Protein AF-A0A1H8QE32-F1 (afdb_monomer_lite)

Foldseek 3Di:
DQDDLVQLVVVFVVLLVLLCPDPPPLSPQPLAQVSIAAEFRDWDAPDDLDIFGDGPDRADHDPVQDQWAWDDDPRGIHIYGYPPCCVPQVVDSLSSCLCRRQQHCNNCNVVVQDPAQRSLVSLVSSCPDPSLVVGDPVVVVVSVVVNVVRVVRHPD

pLDDT: mean 93.29, std 7.52, range [51.75, 98.5]

Sequence (156 aa):
MKTSVIELVSQAHIYTDVLKKSTDPKLDMSGLYKGEVSIVDDVVRVGLNEYMGKGYNDPYGHKEKPKYSTTYVKGKIRVTVESGYNQHDLYTVESIQNYLGVHEYYGHGIMNWSKTSTHWKCYNAQLNHPTFKKLPKYQQDEIKERYNLYYSKRGK

Secondary structure (DSSP, 8-state):
-PPPHHHHHHHHHHHHHHHHT---GGG-GGGBGGGS-EEEEEEEE-SSS-EEEEEESSPBP-TT--SEEEEEETTEEEEEEETTGGGTT-SSHHHIIIIIIIIIIIIIIIS---SSTTHHHHHHHHHHSGGGGGS-HHHHHHHHHHHHHHHHTTT-

Radius of gyration: 15.1 Å; chains: 1; bounding box: 42×33×43 Å

Structure (mmCIF, N/CA/C/O backbone):
data_AF-A0A1H8QE32-F1
#
_entry.id   AF-A0A1H8QE32-F1
#
loop_
_atom_site.group_PDB
_atom_site.id
_atom_site.type_symbol
_atom_site.label_atom_id
_atom_site.label_alt_id
_atom_site.label_comp_id
_atom_site.label_asym_id
_atom_site.label_entity_id
_atom_site.label_seq_id
_atom_site.pdbx_PDB_ins_code
_atom_site.Cartn_x
_atom_site.Cartn_y
_atom_site.Cartn_z
_atom_site.occupancy
_atom_site.B_iso_or_equiv
_atom_site.auth_seq_id
_atom_site.auth_comp_id
_atom_site.auth_asym_id
_atom_site.auth_atom_id
_atom_site.pdbx_PDB_model_num
ATOM 1 N N . MET A 1 1 ? 23.878 4.583 -4.070 1.00 51.75 1 MET A N 1
ATOM 2 C CA . MET A 1 1 ? 24.241 3.178 -4.362 1.00 51.75 1 MET A CA 1
ATOM 3 C C . MET A 1 1 ? 22.990 2.493 -4.882 1.00 51.75 1 MET A C 1
ATOM 5 O O . MET A 1 1 ? 21.932 2.805 -4.359 1.00 51.75 1 MET A O 1
ATOM 9 N N . LYS A 1 2 ? 23.077 1.657 -5.925 1.00 64.69 2 LYS A N 1
ATOM 10 C CA . LYS A 1 2 ? 21.923 0.850 -6.363 1.00 64.69 2 LYS A CA 1
ATOM 11 C C . LYS A 1 2 ? 21.641 -0.209 -5.301 1.00 64.69 2 LYS A C 1
ATOM 13 O O . LYS A 1 2 ? 22.594 -0.854 -4.863 1.00 64.69 2 LYS A O 1
ATOM 18 N N . THR A 1 3 ? 20.387 -0.360 -4.890 1.00 75.88 3 THR A N 1
ATOM 19 C CA . THR A 1 3 ? 19.989 -1.398 -3.937 1.00 75.88 3 THR A CA 1
ATOM 20 C C . THR A 1 3 ? 20.246 -2.764 -4.566 1.00 75.88 3 THR A C 1
ATOM 22 O O . THR A 1 3 ? 19.952 -3.001 -5.740 1.00 75.88 3 THR A O 1
ATOM 25 N N . SER A 1 4 ? 20.869 -3.665 -3.816 1.00 83.38 4 SER A N 1
ATOM 26 C CA . SER A 1 4 ? 21.166 -5.007 -4.310 1.00 83.38 4 SER A CA 1
ATOM 27 C C . SER A 1 4 ? 19.876 -5.805 -4.519 1.00 83.38 4 SER A C 1
ATOM 29 O O . SER A 1 4 ? 18.874 -5.597 -3.837 1.00 83.38 4 SER A O 1
ATOM 31 N N . VAL A 1 5 ? 19.900 -6.783 -5.430 1.00 84.75 5 VAL A N 1
ATOM 32 C CA . VAL A 1 5 ? 18.740 -7.665 -5.661 1.00 84.75 5 VAL A CA 1
ATOM 33 C C . VAL A 1 5 ? 18.312 -8.369 -4.367 1.00 84.75 5 VAL A C 1
ATOM 35 O O . VAL A 1 5 ? 17.119 -8.488 -4.107 1.00 84.75 5 VAL A O 1
ATOM 38 N N . ILE A 1 6 ? 19.271 -8.776 -3.528 1.00 87.81 6 ILE A N 1
ATOM 39 C CA . ILE A 1 6 ? 19.006 -9.431 -2.238 1.00 87.81 6 ILE A CA 1
ATOM 40 C C . ILE A 1 6 ? 18.241 -8.497 -1.293 1.00 87.81 6 ILE A C 1
ATOM 42 O O . ILE A 1 6 ? 17.286 -8.928 -0.647 1.00 87.81 6 ILE A O 1
ATOM 46 N N . GLU A 1 7 ? 18.610 -7.218 -1.232 1.00 89.56 7 GLU A N 1
ATOM 47 C CA . GLU A 1 7 ? 17.897 -6.233 -0.413 1.00 89.56 7 GLU A CA 1
ATOM 48 C C . GLU A 1 7 ? 16.463 -6.002 -0.909 1.00 89.56 7 GLU A C 1
ATOM 50 O O . GLU A 1 7 ? 15.553 -5.912 -0.086 1.00 89.56 7 GLU A O 1
ATOM 55 N N . LEU A 1 8 ? 16.236 -5.955 -2.228 1.00 93.62 8 LEU A N 1
ATOM 56 C CA . LEU A 1 8 ? 14.889 -5.799 -2.798 1.00 93.62 8 LEU A CA 1
ATOM 57 C C . LEU A 1 8 ? 13.991 -7.001 -2.474 1.00 93.62 8 LEU A C 1
ATOM 59 O O . LEU A 1 8 ? 12.851 -6.824 -2.048 1.00 93.62 8 LEU A O 1
ATOM 63 N N . VAL A 1 9 ? 14.516 -8.220 -2.637 1.00 94.88 9 VAL A N 1
ATOM 64 C CA . VAL A 1 9 ? 13.813 -9.467 -2.287 1.00 94.88 9 VAL A CA 1
ATOM 65 C C . VAL A 1 9 ? 13.475 -9.479 -0.796 1.00 94.88 9 VAL A C 1
ATOM 67 O O . VAL A 1 9 ? 12.338 -9.744 -0.413 1.00 94.88 9 VAL A O 1
ATOM 70 N N . SER A 1 10 ? 14.442 -9.119 0.051 1.00 93.69 10 SER A N 1
ATOM 71 C CA . SER A 1 10 ? 14.257 -9.117 1.505 1.00 93.69 10 SER A CA 1
ATOM 72 C C . SER A 1 10 ? 13.173 -8.129 1.940 1.00 93.69 10 SER A C 1
ATOM 74 O O . SER A 1 10 ? 12.329 -8.471 2.766 1.00 93.69 10 SER A O 1
ATOM 76 N N . GLN A 1 11 ? 13.144 -6.925 1.356 1.00 94.75 11 GLN A N 1
ATOM 77 C CA . GLN A 1 11 ? 12.083 -5.942 1.610 1.00 94.75 11 GLN A CA 1
ATOM 78 C C . GLN A 1 11 ? 10.705 -6.497 1.229 1.00 94.75 11 GLN A C 1
ATOM 80 O O . GLN A 1 11 ? 9.779 -6.447 2.040 1.00 94.75 11 GLN A O 1
ATOM 85 N N . ALA A 1 12 ? 10.578 -7.083 0.034 1.00 97.06 12 ALA A N 1
ATOM 86 C CA . ALA A 1 12 ? 9.330 -7.689 -0.426 1.00 97.06 12 ALA A CA 1
ATOM 87 C C . ALA A 1 12 ? 8.831 -8.786 0.522 1.00 97.06 12 ALA A C 1
ATOM 89 O O . ALA A 1 12 ? 7.647 -8.813 0.870 1.00 97.06 12 ALA A O 1
ATOM 90 N N . HIS A 1 13 ? 9.729 -9.666 0.969 1.00 97.44 13 HIS A N 1
ATOM 91 C CA . HIS A 1 13 ? 9.404 -10.773 1.868 1.00 97.44 13 HIS A CA 1
ATOM 92 C C . HIS A 1 13 ? 8.965 -10.287 3.242 1.00 97.44 13 HIS A C 1
ATOM 94 O O . HIS A 1 13 ? 7.934 -10.739 3.731 1.00 97.44 13 HIS A O 1
ATOM 100 N N . ILE A 1 14 ? 9.674 -9.318 3.827 1.00 96.81 14 ILE A N 1
ATOM 101 C CA . ILE A 1 14 ? 9.303 -8.730 5.122 1.00 96.81 14 ILE A CA 1
ATOM 102 C C . ILE A 1 14 ? 7.9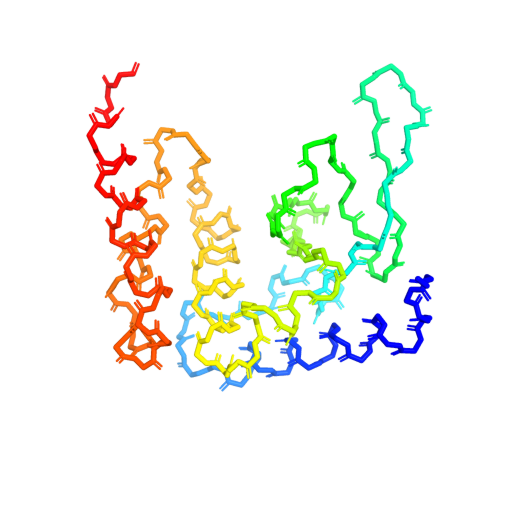16 -8.087 5.039 1.00 96.81 14 ILE A C 1
ATOM 104 O O . ILE A 1 14 ? 7.054 -8.370 5.871 1.00 96.81 14 ILE A O 1
ATOM 108 N N . TYR A 1 15 ? 7.666 -7.253 4.026 1.00 97.69 15 TYR A N 1
ATOM 109 C CA . TYR A 1 15 ? 6.364 -6.604 3.869 1.00 97.69 15 TYR A CA 1
ATOM 110 C C . TYR A 1 15 ? 5.245 -7.622 3.671 1.00 97.69 15 TYR A C 1
ATOM 112 O O . TYR A 1 15 ? 4.197 -7.530 4.308 1.00 97.69 15 TYR A O 1
ATOM 120 N N . THR A 1 16 ? 5.478 -8.616 2.818 1.00 98.19 16 THR A N 1
ATOM 121 C CA . THR A 1 16 ? 4.493 -9.658 2.529 1.00 98.19 16 THR A CA 1
ATOM 122 C C . THR A 1 16 ? 4.181 -10.497 3.766 1.00 98.19 16 THR A C 1
ATOM 124 O O . THR A 1 16 ? 3.012 -10.772 4.031 1.00 98.19 16 THR A O 1
ATOM 127 N N . ASP A 1 17 ? 5.196 -10.891 4.533 1.00 98.19 17 ASP A N 1
ATOM 128 C CA . ASP A 1 17 ? 5.030 -11.670 5.761 1.00 98.19 17 ASP A CA 1
ATOM 129 C C . ASP A 1 17 ? 4.214 -10.900 6.809 1.00 98.19 17 ASP A C 1
ATOM 131 O O . ASP A 1 17 ? 3.230 -11.419 7.339 1.00 98.19 17 ASP A O 1
ATOM 135 N N . VAL A 1 18 ? 4.543 -9.624 7.033 1.00 98.00 18 VAL A N 1
ATOM 136 C CA . VAL A 1 18 ? 3.801 -8.743 7.950 1.00 98.00 18 VAL A CA 1
ATOM 137 C C . VAL A 1 18 ? 2.333 -8.585 7.539 1.00 98.00 18 VAL A C 1
ATOM 139 O O . VAL A 1 18 ? 1.445 -8.578 8.398 1.00 98.00 18 VAL A O 1
ATOM 142 N N . LEU A 1 19 ? 2.060 -8.471 6.235 1.00 97.94 19 LEU A N 1
ATOM 143 C CA . LEU A 1 19 ? 0.699 -8.370 5.707 1.00 97.94 19 LEU A CA 1
ATOM 144 C C . LEU A 1 19 ? -0.078 -9.679 5.874 1.00 97.94 19 LEU A C 1
ATOM 146 O O . LEU A 1 19 ? -1.202 -9.653 6.370 1.00 97.94 19 LEU A O 1
ATOM 150 N N . LYS A 1 20 ? 0.522 -10.824 5.525 1.00 97.25 20 LYS A N 1
ATOM 151 C CA . LYS A 1 20 ? -0.110 -12.151 5.643 1.00 97.25 20 LYS A CA 1
ATOM 152 C C . LYS A 1 20 ? -0.367 -12.575 7.090 1.00 97.25 20 LYS A C 1
ATOM 154 O O . LYS A 1 20 ? -1.251 -13.389 7.328 1.00 97.25 20 LYS A O 1
ATOM 159 N N . LYS A 1 21 ? 0.383 -12.029 8.051 1.00 96.81 21 LYS A N 1
ATOM 160 C CA . LYS A 1 21 ? 0.171 -12.246 9.493 1.00 96.81 21 LYS A CA 1
ATOM 161 C C . LYS A 1 21 ? -0.914 -11.354 10.100 1.00 96.81 21 LYS A C 1
ATOM 163 O O . LYS A 1 21 ? -1.218 -11.505 11.283 1.00 96.81 21 LYS A O 1
ATOM 168 N N . SER A 1 22 ? -1.487 -10.421 9.337 1.00 94.38 22 SER A N 1
ATOM 169 C CA . SER A 1 22 ? -2.628 -9.640 9.810 1.00 94.38 22 SER A CA 1
ATOM 170 C C . SER A 1 22 ? -3.819 -10.551 10.108 1.00 94.38 22 SER A C 1
ATOM 172 O O . SER A 1 22 ? -4.146 -11.438 9.326 1.00 94.38 22 SER A O 1
ATOM 174 N N . THR A 1 23 ? -4.497 -10.300 11.226 1.00 92.44 23 THR A N 1
ATOM 175 C CA . THR A 1 23 ? -5.753 -10.973 11.581 1.00 92.44 23 THR A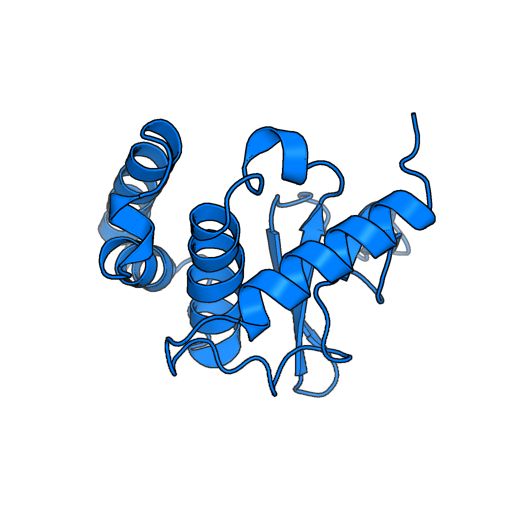 CA 1
ATOM 176 C C . THR A 1 23 ? -6.990 -10.199 11.123 1.00 92.44 23 THR A C 1
ATOM 178 O O . THR A 1 23 ? -8.107 -10.674 11.323 1.00 92.44 23 THR A O 1
ATOM 181 N N . ASP A 1 24 ? -6.824 -9.013 10.520 1.00 94.38 24 ASP A N 1
ATOM 182 C CA . ASP A 1 24 ? -7.949 -8.259 9.957 1.00 94.38 24 ASP A CA 1
ATOM 183 C C . ASP A 1 24 ? -8.452 -8.962 8.680 1.00 94.38 24 ASP A C 1
ATOM 185 O O . ASP A 1 24 ? -7.689 -9.076 7.716 1.00 94.38 24 ASP A O 1
ATOM 189 N N . PRO A 1 25 ? -9.728 -9.394 8.616 1.00 91.81 25 PRO A N 1
ATOM 190 C CA . PRO A 1 25 ? -10.286 -10.061 7.438 1.00 91.81 25 PRO A CA 1
ATOM 191 C C . PRO A 1 25 ? -10.291 -9.190 6.171 1.00 91.81 25 PRO A C 1
ATOM 193 O O . PRO A 1 25 ? -10.363 -9.719 5.066 1.00 91.81 25 PRO A O 1
ATOM 196 N N . LYS A 1 26 ? -10.189 -7.858 6.291 1.00 90.12 26 LYS A N 1
ATOM 197 C CA . LYS A 1 26 ? -10.025 -6.945 5.143 1.00 90.12 26 LYS A CA 1
ATOM 198 C C . LYS A 1 26 ? -8.660 -7.078 4.473 1.00 90.12 26 LYS A C 1
ATOM 200 O O . LYS 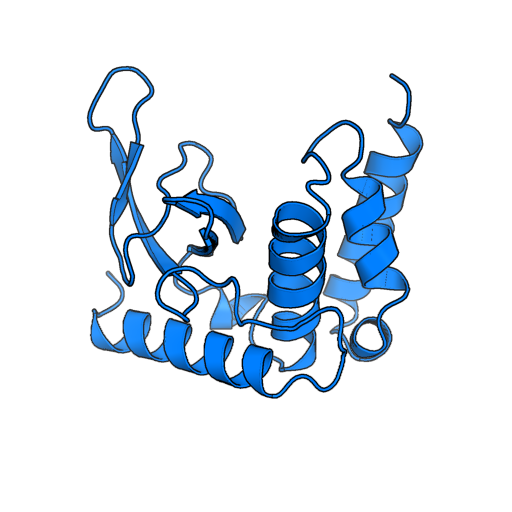A 1 26 ? -8.485 -6.601 3.354 1.00 90.12 26 LYS A O 1
ATOM 205 N N . LEU A 1 27 ? -7.700 -7.688 5.162 1.00 93.75 27 LEU A N 1
ATOM 206 C CA . LEU A 1 27 ? -6.329 -7.888 4.715 1.00 93.75 27 LEU A CA 1
ATOM 207 C C . LEU A 1 27 ? -6.073 -9.348 4.306 1.00 93.75 27 LEU A C 1
ATOM 209 O O . LEU A 1 27 ? -4.970 -9.855 4.491 1.00 93.75 27 LEU A O 1
ATOM 213 N N . ASP A 1 28 ? -7.065 -10.012 3.700 1.00 94.00 28 ASP A N 1
ATOM 214 C CA . ASP A 1 28 ? -6.843 -11.287 3.011 1.00 94.00 28 ASP A CA 1
ATOM 215 C C . ASP A 1 28 ? -5.979 -11.084 1.755 1.00 94.00 28 ASP A C 1
ATOM 217 O O . ASP A 1 28 ? -6.440 -10.613 0.712 1.00 94.00 28 ASP A O 1
ATOM 221 N N . MET A 1 29 ? -4.708 -11.474 1.850 1.00 96.44 29 MET A N 1
ATOM 222 C CA . MET A 1 29 ? -3.694 -11.307 0.804 1.00 96.44 29 MET A CA 1
ATOM 223 C C . MET A 1 29 ? -3.787 -12.341 -0.337 1.00 96.44 29 MET A C 1
ATOM 225 O O . MET A 1 29 ? -2.897 -12.389 -1.189 1.00 96.44 29 MET A O 1
ATOM 229 N N . SER A 1 30 ? -4.839 -13.165 -0.404 1.00 95.94 30 SER A N 1
ATOM 230 C CA . SER A 1 30 ? -5.045 -14.173 -1.465 1.00 95.94 30 SER A CA 1
ATOM 231 C C . SER A 1 30 ? -5.119 -13.586 -2.893 1.00 95.94 30 SER A C 1
ATOM 233 O O . SER A 1 30 ? -4.829 -14.257 -3.898 1.00 95.94 30 SER A O 1
ATOM 235 N N . GLY A 1 31 ? -5.483 -12.306 -3.000 1.00 96.88 31 GLY A N 1
ATOM 236 C CA . GLY A 1 31 ? -5.555 -11.535 -4.241 1.00 96.88 31 GLY A CA 1
ATOM 237 C C . GLY A 1 31 ? -4.236 -10.894 -4.687 1.00 96.88 31 GLY A C 1
ATOM 238 O O . GLY A 1 31 ? -4.184 -10.356 -5.798 1.00 96.88 31 GLY A O 1
ATOM 239 N N . LEU A 1 32 ? -3.178 -10.954 -3.870 1.00 97.94 32 LEU A N 1
ATOM 240 C CA . LEU A 1 32 ? -1.902 -10.290 -4.139 1.00 97.94 32 LEU A CA 1
ATOM 241 C C . LEU A 1 32 ? -1.183 -10.917 -5.349 1.00 97.94 32 LEU A C 1
ATOM 243 O O . LEU A 1 32 ? -1.095 -12.139 -5.495 1.00 97.94 32 LEU A O 1
ATOM 247 N N . TYR A 1 33 ? -0.673 -10.077 -6.247 1.00 98.38 33 TYR A N 1
ATOM 248 C CA . TYR A 1 33 ? 0.017 -10.495 -7.465 1.00 98.38 33 TYR A CA 1
ATOM 249 C C . TYR A 1 33 ? 1.262 -11.317 -7.130 1.00 98.38 33 TYR A C 1
ATOM 251 O O . TYR A 1 33 ? 2.117 -10.886 -6.361 1.00 98.38 33 TYR A O 1
ATOM 259 N N . LYS A 1 34 ? 1.329 -12.537 -7.682 1.00 97.75 34 LYS A N 1
ATOM 260 C CA . LYS A 1 34 ? 2.358 -13.545 -7.362 1.00 97.75 34 LYS A CA 1
ATOM 261 C C . LYS A 1 34 ? 2.502 -13.835 -5.854 1.00 97.75 34 LYS A C 1
ATOM 263 O O . LYS A 1 34 ? 3.486 -14.424 -5.433 1.00 97.75 34 LYS A O 1
ATOM 268 N N . GLY A 1 35 ? 1.498 -13.468 -5.054 1.00 97.81 35 GLY A N 1
ATOM 269 C CA . GLY A 1 35 ? 1.478 -13.671 -3.611 1.00 97.81 35 GLY A CA 1
ATOM 270 C C . GLY A 1 35 ? 2.428 -12.776 -2.813 1.00 97.81 35 GLY A C 1
ATOM 271 O O . GLY A 1 35 ? 2.590 -13.056 -1.624 1.00 97.81 35 GLY A O 1
ATOM 272 N N . GLU A 1 36 ? 3.032 -11.742 -3.412 1.00 98.00 36 GLU A N 1
ATOM 273 C CA . GLU A 1 36 ? 4.041 -10.888 -2.763 1.00 98.00 36 GLU A CA 1
ATOM 274 C C . GLU A 1 36 ? 3.949 -9.413 -3.184 1.00 98.00 36 GLU A C 1
ATOM 276 O O . GLU A 1 36 ? 3.454 -9.073 -4.259 1.00 98.00 36 GLU A O 1
ATOM 281 N N . VAL A 1 37 ? 4.454 -8.522 -2.328 1.00 98.19 37 VAL A N 1
ATOM 282 C CA . VAL A 1 37 ? 4.633 -7.095 -2.637 1.00 98.19 37 VAL A CA 1
ATOM 283 C C . VAL A 1 37 ? 5.743 -6.925 -3.681 1.00 98.19 37 VAL A C 1
ATOM 285 O O . VAL A 1 37 ? 6.767 -7.601 -3.631 1.00 98.19 37 VAL A O 1
ATOM 288 N N . SER A 1 38 ? 5.557 -6.016 -4.637 1.00 98.12 38 SER A N 1
ATOM 289 C CA . SER A 1 38 ? 6.584 -5.658 -5.622 1.00 98.12 38 SER A CA 1
ATOM 290 C C . SER A 1 38 ? 7.439 -4.495 -5.125 1.00 98.12 38 SER A C 1
ATOM 292 O O . SER A 1 38 ? 6.913 -3.563 -4.518 1.00 98.12 38 SER A O 1
ATOM 294 N N . ILE A 1 39 ? 8.737 -4.495 -5.437 1.00 96.94 39 ILE A N 1
ATOM 295 C CA . ILE A 1 39 ? 9.647 -3.393 -5.084 1.00 96.94 39 ILE A CA 1
ATOM 296 C C . ILE A 1 39 ? 10.206 -2.776 -6.361 1.00 96.94 39 ILE A C 1
ATOM 298 O O . ILE A 1 39 ? 10.811 -3.486 -7.164 1.00 96.94 39 ILE A O 1
ATOM 302 N N . VAL A 1 40 ? 10.013 -1.471 -6.553 1.00 95.19 40 VAL A N 1
ATOM 303 C CA . VAL A 1 40 ? 10.608 -0.707 -7.655 1.00 95.19 40 VAL A CA 1
ATOM 304 C C . VAL A 1 40 ? 11.884 -0.024 -7.180 1.00 95.19 40 VAL A C 1
ATOM 306 O O . VAL A 1 40 ? 11.856 0.743 -6.230 1.00 95.19 40 VAL A O 1
ATOM 309 N N . ASP A 1 41 ? 13.000 -0.309 -7.841 1.00 93.12 41 ASP A N 1
ATOM 310 C CA . ASP A 1 41 ? 14.297 0.327 -7.577 1.00 93.12 41 ASP A CA 1
ATOM 311 C C . ASP A 1 41 ? 14.594 1.452 -8.574 1.00 93.12 41 ASP A C 1
ATOM 313 O O . ASP A 1 41 ? 15.204 2.465 -8.246 1.00 93.12 41 ASP A O 1
ATOM 317 N N . ASP A 1 42 ? 14.129 1.296 -9.815 1.00 91.44 42 ASP A N 1
ATOM 318 C CA . ASP A 1 42 ? 14.295 2.305 -10.854 1.00 91.44 42 ASP A CA 1
ATOM 319 C C . ASP A 1 42 ? 13.112 2.291 -11.827 1.00 91.44 42 ASP A C 1
ATOM 321 O O . ASP A 1 42 ? 12.382 1.306 -11.949 1.00 91.44 42 ASP A O 1
ATOM 325 N N . VAL A 1 43 ? 12.920 3.389 -12.552 1.00 91.62 43 VAL A N 1
ATOM 326 C CA . VAL A 1 43 ? 11.874 3.523 -13.566 1.00 91.62 43 VAL A CA 1
ATOM 327 C C . VAL A 1 43 ? 12.503 4.002 -14.862 1.00 91.62 43 VAL A C 1
ATOM 329 O O . VAL A 1 43 ? 13.089 5.081 -14.924 1.00 91.62 43 VAL A O 1
ATOM 332 N N . VAL A 1 44 ? 12.326 3.220 -15.924 1.00 91.12 44 VAL A N 1
ATOM 333 C CA . VAL A 1 44 ? 12.862 3.531 -17.251 1.00 91.12 44 VAL A CA 1
ATOM 334 C C . VAL A 1 44 ? 11.730 3.874 -18.202 1.00 91.12 44 VAL A C 1
ATOM 336 O O . VAL A 1 44 ? 10.729 3.166 -18.273 1.00 91.12 44 VAL A O 1
ATOM 339 N N . ARG A 1 45 ? 11.893 4.958 -18.961 1.00 91.25 45 ARG A N 1
ATOM 340 C CA . ARG A 1 45 ? 10.976 5.306 -20.047 1.00 91.25 45 ARG A CA 1
ATOM 341 C C . ARG A 1 45 ? 11.226 4.374 -21.232 1.00 91.25 45 ARG A C 1
ATOM 343 O O . ARG A 1 45 ? 12.336 4.345 -21.752 1.00 91.25 45 ARG A O 1
ATOM 350 N N . VAL A 1 46 ? 10.201 3.636 -21.648 1.00 91.19 46 VAL A N 1
ATOM 351 C CA . VAL A 1 46 ? 10.273 2.657 -22.751 1.00 91.19 46 VAL A CA 1
ATOM 352 C C . VAL A 1 46 ? 9.502 3.101 -23.997 1.00 91.19 46 VAL A C 1
ATOM 354 O O . VAL A 1 46 ? 9.647 2.495 -25.051 1.00 91.19 46 VAL A O 1
ATOM 357 N N . GLY A 1 47 ? 8.752 4.202 -23.908 1.00 88.25 47 GLY A N 1
ATOM 358 C CA . GLY A 1 47 ? 7.989 4.751 -25.025 1.00 88.25 47 GLY A CA 1
ATOM 359 C C . GLY A 1 47 ? 7.487 6.174 -24.774 1.00 88.25 47 GLY A C 1
ATOM 360 O O . GLY A 1 47 ? 7.898 6.868 -23.831 1.00 88.25 47 GLY A O 1
ATOM 361 N N . LEU A 1 48 ? 6.580 6.644 -25.631 1.00 86.12 48 LEU A N 1
ATOM 362 C CA . LEU A 1 48 ? 5.896 7.919 -25.431 1.00 86.12 48 LEU A CA 1
ATOM 363 C C . LEU A 1 48 ? 4.878 7.761 -24.293 1.00 86.12 48 LEU A C 1
ATOM 365 O O . LEU A 1 48 ? 3.825 7.173 -24.480 1.00 86.12 48 LEU A O 1
ATOM 369 N N . ASN A 1 49 ? 5.214 8.289 -23.113 1.00 84.19 49 ASN A N 1
ATOM 370 C CA . ASN A 1 49 ? 4.440 8.158 -21.870 1.00 84.19 49 ASN A CA 1
ATOM 371 C C . ASN A 1 49 ? 4.370 6.739 -21.279 1.00 84.19 49 ASN A C 1
ATOM 373 O O . ASN A 1 49 ? 3.597 6.500 -20.356 1.00 84.19 49 ASN A O 1
ATOM 377 N N . GLU A 1 50 ? 5.225 5.827 -21.742 1.00 88.19 50 GLU A N 1
ATOM 378 C CA . GLU A 1 50 ? 5.332 4.474 -21.197 1.00 88.19 50 GLU A CA 1
ATOM 379 C C . GLU A 1 50 ? 6.563 4.335 -20.305 1.00 88.19 50 GLU A C 1
ATOM 381 O O . GLU A 1 50 ? 7.682 4.702 -20.684 1.00 88.19 50 GLU A O 1
ATOM 386 N N . TYR A 1 51 ? 6.343 3.782 -19.115 1.00 92.12 51 TYR A N 1
ATOM 387 C CA . TYR A 1 51 ? 7.347 3.627 -18.073 1.00 92.12 51 TYR A CA 1
ATOM 388 C C . TYR A 1 51 ? 7.347 2.189 -17.561 1.00 92.12 51 TYR A C 1
ATOM 390 O O . TYR A 1 51 ? 6.304 1.630 -17.232 1.00 92.12 51 TYR A O 1
ATOM 398 N N . MET A 1 52 ? 8.536 1.603 -17.469 1.00 91.56 52 MET A N 1
ATOM 399 C CA . MET A 1 52 ? 8.760 0.258 -16.959 1.00 91.56 52 MET A CA 1
ATOM 400 C C . MET A 1 52 ? 9.474 0.335 -15.611 1.00 91.56 52 MET A C 1
ATOM 402 O O . MET A 1 52 ? 10.522 0.974 -15.496 1.00 91.56 52 MET A O 1
ATOM 406 N N . GLY A 1 53 ? 8.906 -0.322 -14.598 1.00 93.94 53 GLY A N 1
ATOM 407 C CA . GLY A 1 53 ? 9.537 -0.476 -13.293 1.00 93.94 53 GLY A CA 1
ATOM 408 C C . GLY A 1 53 ? 10.610 -1.559 -13.354 1.00 93.94 53 GLY A C 1
ATOM 409 O O . GLY A 1 53 ? 10.353 -2.671 -13.812 1.00 93.94 53 GLY A O 1
ATOM 410 N N . LYS A 1 54 ? 11.816 -1.238 -12.894 1.00 94.12 54 LYS A N 1
ATO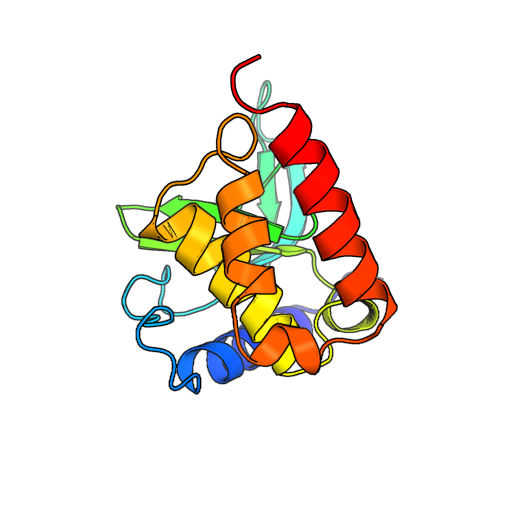M 411 C CA . LYS A 1 54 ? 12.898 -2.193 -12.654 1.00 94.12 54 LYS A CA 1
ATOM 412 C C . LYS A 1 54 ? 12.971 -2.479 -11.163 1.00 94.12 54 LYS A C 1
ATOM 414 O O . LYS A 1 54 ? 12.956 -1.553 -10.360 1.00 94.12 54 LYS A O 1
ATOM 419 N N . GLY A 1 55 ? 13.064 -3.751 -10.801 1.00 94.56 55 GLY A N 1
ATOM 420 C CA . GLY A 1 55 ? 13.162 -4.173 -9.410 1.00 94.56 55 GLY A CA 1
ATOM 421 C C . GLY A 1 55 ? 12.678 -5.604 -9.227 1.00 94.56 55 GLY A C 1
ATOM 422 O O . GLY A 1 55 ? 12.862 -6.439 -10.114 1.00 94.56 55 GLY A O 1
ATOM 423 N N . TYR A 1 56 ? 12.062 -5.882 -8.083 1.00 96.56 56 TYR A N 1
ATOM 424 C CA . TYR A 1 56 ? 11.615 -7.217 -7.706 1.00 96.56 56 TYR A CA 1
ATOM 425 C C . TYR A 1 56 ? 10.107 -7.408 -7.904 1.00 96.56 56 TYR A C 1
ATOM 427 O O . TYR A 1 56 ? 9.306 -6.526 -7.587 1.00 96.56 56 TYR A O 1
ATOM 435 N N . ASN A 1 57 ? 9.736 -8.600 -8.385 1.00 96.69 57 ASN A N 1
ATOM 436 C CA . ASN A 1 57 ? 8.356 -9.053 -8.570 1.00 96.69 57 ASN A CA 1
ATOM 437 C C . ASN A 1 57 ? 7.524 -8.180 -9.542 1.00 96.69 57 ASN A C 1
ATOM 439 O O . ASN A 1 57 ? 6.416 -7.753 -9.224 1.00 96.69 57 ASN A O 1
ATOM 443 N N . ASP A 1 58 ? 8.070 -7.915 -10.736 1.00 95.56 58 ASP A N 1
ATOM 444 C CA . ASP A 1 58 ? 7.480 -7.112 -11.827 1.00 95.56 58 ASP A CA 1
ATOM 445 C C . ASP A 1 58 ? 6.817 -5.802 -11.354 1.00 95.56 58 ASP A C 1
ATOM 447 O O . ASP A 1 58 ? 5.601 -5.625 -11.516 1.00 95.56 58 ASP A O 1
ATOM 451 N N . PRO A 1 59 ? 7.567 -4.873 -10.744 1.00 96.25 59 PRO A N 1
ATOM 452 C CA . PRO A 1 59 ? 6.979 -3.677 -10.165 1.00 96.25 59 PRO A CA 1
ATOM 453 C C . PRO A 1 59 ? 6.363 -2.753 -11.222 1.00 96.25 59 PRO A C 1
ATOM 455 O O . PRO A 1 59 ? 6.797 -2.696 -12.376 1.00 96.25 59 PRO A O 1
ATOM 458 N N . TYR A 1 60 ? 5.350 -1.985 -10.822 1.00 94.75 60 TYR A N 1
ATOM 459 C CA . TYR A 1 60 ? 4.795 -0.950 -11.686 1.00 94.75 60 TYR A CA 1
ATOM 460 C C . TYR A 1 60 ? 5.774 0.225 -11.856 1.00 94.75 60 TYR A C 1
ATOM 462 O O . TYR A 1 60 ? 6.330 0.728 -10.883 1.00 94.75 60 TYR A O 1
ATOM 470 N N . GLY A 1 61 ? 5.969 0.677 -13.099 1.00 92.38 61 GLY A N 1
ATOM 471 C CA . GLY A 1 61 ? 6.743 1.877 -13.414 1.00 92.38 61 GLY A CA 1
ATOM 472 C C . GLY A 1 61 ? 5.831 3.086 -13.572 1.00 92.38 61 GLY A C 1
ATOM 473 O O . GLY A 1 61 ? 4.914 3.060 -14.389 1.00 92.38 61 GLY A O 1
ATOM 474 N N . HIS A 1 62 ? 6.097 4.160 -12.829 1.00 88.19 62 HIS A N 1
ATOM 475 C CA . HIS A 1 62 ? 5.320 5.395 -12.912 1.00 88.19 62 HIS A CA 1
ATOM 476 C C . HIS A 1 62 ? 6.227 6.619 -13.023 1.00 88.19 62 HIS A C 1
ATOM 478 O O . HIS A 1 62 ? 7.226 6.721 -12.312 1.00 88.19 62 HIS A O 1
ATOM 484 N N . LYS A 1 63 ? 5.849 7.580 -13.876 1.00 86.94 63 LYS A N 1
ATOM 485 C CA . LYS A 1 63 ? 6.605 8.825 -14.094 1.00 86.94 63 LYS A CA 1
ATOM 486 C C . LYS A 1 63 ? 6.829 9.610 -12.802 1.00 86.94 63 LYS A C 1
ATOM 488 O O . LYS A 1 63 ? 7.914 10.132 -12.585 1.00 86.94 63 LYS A O 1
ATOM 493 N N . GLU A 1 64 ? 5.790 9.704 -11.976 1.00 85.88 64 GLU A N 1
ATOM 494 C CA . GLU A 1 64 ? 5.803 10.502 -10.741 1.00 85.88 64 GLU A CA 1
ATOM 495 C C . GLU A 1 64 ? 6.502 9.804 -9.571 1.00 85.88 64 GLU A C 1
ATOM 497 O O . GLU A 1 64 ? 6.628 10.421 -8.523 1.00 85.88 64 GLU A O 1
ATOM 502 N N . LYS A 1 65 ? 6.926 8.538 -9.737 1.00 84.19 65 LYS A N 1
ATOM 503 C CA . LYS A 1 65 ? 7.590 7.736 -8.694 1.00 84.19 65 LYS A CA 1
ATOM 504 C C . LYS A 1 65 ? 6.896 7.854 -7.320 1.00 84.19 65 LYS A C 1
ATOM 506 O O . LYS A 1 65 ? 7.469 8.389 -6.377 1.00 84.19 65 LYS A O 1
ATOM 511 N N . PRO A 1 66 ? 5.619 7.437 -7.207 1.00 89.75 66 PRO A N 1
ATOM 512 C CA . PRO A 1 66 ? 4.929 7.493 -5.927 1.00 89.75 66 PRO A CA 1
ATOM 513 C C . PRO A 1 66 ? 5.571 6.510 -4.940 1.00 89.75 66 PRO A C 1
ATOM 515 O O . PRO A 1 66 ? 5.973 5.419 -5.348 1.00 89.75 66 PRO A O 1
ATOM 518 N N . LYS A 1 67 ? 5.565 6.862 -3.646 1.00 92.12 67 LYS A N 1
ATOM 519 C CA . LYS A 1 67 ? 6.071 6.009 -2.552 1.00 92.12 67 LYS A CA 1
ATOM 520 C C . LYS A 1 67 ? 5.531 4.576 -2.648 1.00 92.12 67 LYS A C 1
ATOM 522 O O . LYS A 1 67 ? 6.268 3.595 -2.562 1.00 92.12 67 LYS A O 1
ATOM 527 N N . TYR A 1 68 ? 4.216 4.487 -2.849 1.00 94.31 68 TYR A N 1
ATOM 528 C CA . TYR A 1 68 ? 3.453 3.253 -2.975 1.00 94.31 68 TYR A CA 1
ATOM 529 C C . TYR A 1 68 ? 2.470 3.388 -4.132 1.00 94.31 68 TYR A C 1
ATOM 531 O O . TYR A 1 68 ? 2.006 4.485 -4.465 1.00 94.31 68 TYR A O 1
ATOM 539 N N . SER A 1 69 ? 2.139 2.272 -4.766 1.00 95.12 69 SER A N 1
ATOM 540 C CA . SER A 1 69 ? 1.099 2.258 -5.782 1.00 95.12 69 SER A CA 1
ATOM 541 C C . SER A 1 69 ? 0.409 0.914 -5.894 1.00 95.12 69 SER A C 1
ATOM 543 O O . SER A 1 69 ? 1.027 -0.140 -5.774 1.00 95.12 69 SER A O 1
ATOM 545 N N . THR A 1 70 ? -0.872 0.979 -6.233 1.00 97.38 70 THR A N 1
ATOM 546 C CA . THR A 1 70 ? -1.686 -0.185 -6.556 1.00 97.38 70 THR A CA 1
ATOM 547 C C . THR A 1 70 ? -2.042 -0.196 -8.037 1.00 97.38 70 THR A C 1
ATOM 549 O O . THR A 1 70 ? -2.485 0.810 -8.594 1.00 97.38 70 THR A O 1
ATOM 552 N N . THR A 1 71 ? -1.842 -1.345 -8.679 1.00 96.69 71 THR A N 1
ATOM 553 C CA . THR A 1 71 ? -2.262 -1.644 -10.057 1.00 96.69 71 THR A CA 1
ATOM 554 C C . THR A 1 71 ? -2.823 -3.062 -10.132 1.00 96.69 71 THR A C 1
ATOM 556 O O . THR A 1 71 ? -2.795 -3.791 -9.144 1.00 96.69 71 THR A O 1
ATOM 559 N N . TYR A 1 72 ? -3.308 -3.477 -11.302 1.00 97.31 72 TYR A N 1
ATOM 560 C CA . TYR A 1 72 ? -3.829 -4.826 -11.510 1.00 97.31 72 TYR A CA 1
ATOM 561 C C . TYR A 1 72 ? -3.071 -5.527 -12.633 1.00 97.31 72 TYR A C 1
ATOM 563 O O . TYR A 1 72 ? -2.817 -4.937 -13.682 1.00 97.31 72 TYR A O 1
ATOM 571 N N . VAL A 1 73 ? -2.738 -6.801 -12.430 1.00 96.62 73 VAL A N 1
ATOM 572 C CA . VAL A 1 73 ? -2.134 -7.664 -13.453 1.00 96.62 73 VAL A CA 1
ATOM 573 C C . VAL A 1 73 ? -2.950 -8.945 -13.529 1.00 96.62 73 VAL A C 1
ATOM 575 O O . VAL A 1 73 ? -2.988 -9.715 -12.573 1.00 96.62 73 VAL A O 1
ATOM 578 N N . LYS A 1 74 ? -3.631 -9.169 -14.662 1.00 94.94 74 LYS A N 1
ATOM 579 C CA . LYS A 1 74 ? -4.513 -10.336 -14.879 1.00 94.94 74 LYS A CA 1
ATOM 580 C C . LYS A 1 74 ? -5.526 -10.539 -13.734 1.00 94.94 74 LYS A C 1
ATOM 582 O O . LYS A 1 74 ? -5.710 -11.648 -13.245 1.00 94.94 74 LYS A O 1
ATOM 587 N N . GLY A 1 75 ? -6.132 -9.445 -13.265 1.00 95.31 75 GLY A N 1
ATOM 588 C CA . GLY A 1 75 ? -7.112 -9.455 -12.171 1.00 95.31 75 GLY A CA 1
ATOM 589 C C . GLY A 1 75 ? -6.529 -9.622 -10.761 1.00 95.31 75 GLY A C 1
ATOM 590 O O . GLY A 1 75 ? -7.287 -9.616 -9.799 1.00 95.31 75 GLY A O 1
ATOM 591 N N . LYS A 1 76 ? -5.204 -9.747 -10.606 1.00 98.06 76 LYS A N 1
ATOM 592 C CA . LYS A 1 76 ? -4.530 -9.761 -9.300 1.00 98.06 76 LYS A CA 1
ATOM 593 C C . LYS A 1 76 ? -4.058 -8.366 -8.909 1.00 98.06 76 LYS A C 1
ATOM 595 O O . LYS A 1 76 ? -3.617 -7.602 -9.769 1.00 98.06 76 LYS A O 1
ATOM 600 N N . ILE A 1 77 ? -4.126 -8.057 -7.617 1.00 98.50 77 ILE A N 1
ATOM 601 C CA . ILE A 1 77 ? -3.750 -6.757 -7.058 1.00 98.50 77 ILE A CA 1
ATOM 602 C C . ILE A 1 77 ? -2.231 -6.713 -6.927 1.00 98.50 77 ILE A C 1
ATOM 604 O O . ILE A 1 77 ? -1.645 -7.493 -6.182 1.00 98.50 77 ILE A O 1
ATOM 608 N N . ARG A 1 78 ? -1.575 -5.796 -7.632 1.00 98.44 78 ARG A N 1
ATOM 609 C CA . ARG A 1 78 ? -0.139 -5.544 -7.501 1.00 98.44 78 ARG A CA 1
ATOM 610 C C . ARG A 1 78 ? 0.079 -4.278 -6.685 1.00 98.44 78 ARG A C 1
ATOM 612 O O . ARG A 1 78 ? -0.155 -3.179 -7.190 1.00 98.44 78 ARG A O 1
ATOM 619 N N . VAL A 1 79 ? 0.578 -4.450 -5.464 1.00 98.19 79 VAL A N 1
ATOM 620 C CA . VAL A 1 79 ? 1.089 -3.362 -4.621 1.00 98.19 79 VAL A CA 1
ATOM 621 C C . VAL A 1 79 ? 2.585 -3.222 -4.883 1.00 98.19 79 VAL A C 1
ATOM 623 O O . VAL A 1 79 ? 3.331 -4.184 -4.730 1.00 98.19 79 VAL A O 1
ATOM 626 N N . THR A 1 80 ? 3.015 -2.044 -5.327 1.00 97.62 80 THR A N 1
ATOM 627 C CA . THR A 1 80 ? 4.416 -1.705 -5.602 1.00 97.62 80 THR A CA 1
ATOM 628 C C . THR A 1 80 ? 4.901 -0.642 -4.624 1.00 97.62 80 THR A C 1
ATOM 630 O O . THR A 1 80 ? 4.216 0.360 -4.429 1.00 97.62 80 THR A O 1
ATOM 633 N N . VAL A 1 81 ? 6.086 -0.850 -4.056 1.00 96.50 81 VAL A N 1
ATOM 634 C CA . VAL A 1 81 ? 6.758 0.050 -3.110 1.00 96.50 81 VAL A CA 1
ATOM 635 C C . VAL A 1 81 ? 8.077 0.517 -3.714 1.00 96.50 81 VAL A C 1
ATOM 637 O O . VAL A 1 81 ? 8.800 -0.292 -4.292 1.00 96.50 81 VAL A O 1
ATOM 640 N N . GLU A 1 82 ? 8.395 1.802 -3.604 1.00 93.62 82 GLU A N 1
ATOM 641 C CA . GLU A 1 82 ? 9.717 2.319 -3.974 1.00 93.62 82 GLU A CA 1
ATOM 642 C C . GLU A 1 82 ? 10.794 1.791 -3.006 1.00 93.62 82 GLU A C 1
ATOM 644 O O . GLU A 1 82 ? 10.565 1.670 -1.800 1.00 93.62 82 GLU A O 1
ATOM 649 N N . SER A 1 83 ? 11.959 1.399 -3.526 1.00 89.88 83 SER A N 1
ATOM 650 C CA . SER A 1 83 ? 13.029 0.808 -2.720 1.00 89.88 83 SER A CA 1
ATOM 651 C C . SER A 1 83 ? 13.515 1.788 -1.644 1.00 89.88 83 SER A C 1
ATOM 653 O O . SER A 1 83 ? 13.557 3.001 -1.840 1.00 89.88 83 SER A O 1
ATOM 655 N N . GLY A 1 84 ? 13.853 1.264 -0.462 1.00 81.44 84 GLY A N 1
ATOM 656 C CA . GLY A 1 84 ? 14.401 2.071 0.637 1.00 81.44 84 GLY A CA 1
ATOM 657 C C . GLY A 1 84 ? 13.366 2.712 1.570 1.00 81.44 84 GLY A C 1
ATOM 658 O O . GLY A 1 84 ? 13.740 3.261 2.606 1.00 81.44 84 GLY A O 1
ATOM 659 N N . TYR A 1 85 ? 12.059 2.589 1.303 1.00 81.56 85 TYR A N 1
ATOM 660 C CA . TYR A 1 85 ? 11.030 3.118 2.218 1.00 81.56 85 TYR A CA 1
ATOM 661 C C . TYR A 1 85 ? 10.939 2.372 3.555 1.00 81.56 85 TYR A C 1
ATOM 663 O O . TYR A 1 85 ? 10.358 2.901 4.506 1.00 81.56 85 TYR A O 1
ATOM 671 N N . ASN A 1 86 ? 11.578 1.20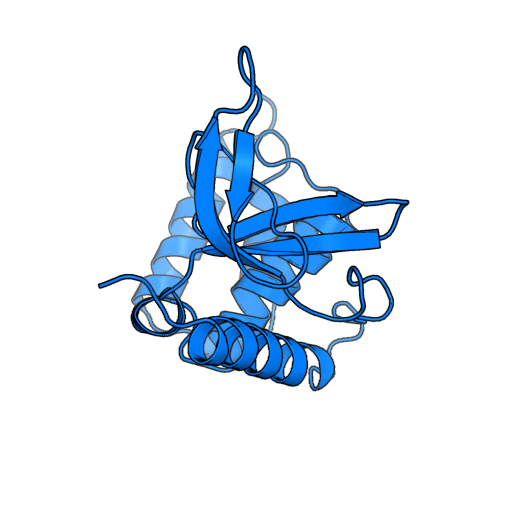4 3.689 1.00 74.12 86 ASN A N 1
ATOM 672 C CA . ASN A 1 86 ? 11.831 0.559 4.982 1.00 74.12 86 ASN A CA 1
ATOM 673 C C . ASN A 1 86 ? 12.672 1.424 5.933 1.00 74.12 86 ASN A C 1
ATOM 675 O O . ASN A 1 86 ? 12.692 1.128 7.118 1.00 74.12 86 ASN A O 1
ATOM 679 N N . GLN A 1 87 ? 13.367 2.457 5.454 1.00 77.12 87 GLN A N 1
ATOM 680 C CA . GLN A 1 87 ? 14.165 3.358 6.295 1.00 77.12 87 GLN A CA 1
ATOM 681 C C . GLN A 1 87 ? 13.397 4.612 6.736 1.00 77.12 87 GLN A C 1
ATOM 683 O O . GLN A 1 87 ? 13.865 5.340 7.608 1.00 77.12 87 GLN A O 1
ATOM 688 N N . HIS A 1 88 ? 12.225 4.871 6.146 1.00 80.56 88 HIS A N 1
ATOM 689 C CA . HIS A 1 88 ? 11.515 6.142 6.312 1.00 80.56 88 HIS A CA 1
ATOM 690 C C . HIS A 1 88 ? 10.084 5.980 6.798 1.00 80.56 88 HIS A C 1
ATOM 692 O O . HIS A 1 88 ? 9.693 6.658 7.738 1.00 80.56 88 HIS A O 1
ATOM 698 N N . ASP A 1 89 ? 9.309 5.087 6.185 1.00 86.69 89 ASP A N 1
ATOM 699 C CA . ASP A 1 89 ? 7.873 4.989 6.451 1.00 86.69 89 ASP A CA 1
ATOM 700 C C . ASP A 1 89 ? 7.442 3.571 6.834 1.00 86.69 89 ASP A C 1
ATOM 702 O O . ASP A 1 89 ? 6.521 3.402 7.625 1.00 86.69 89 ASP A O 1
ATOM 706 N N . LEU A 1 90 ? 8.105 2.539 6.314 1.00 94.81 90 LEU A N 1
ATOM 707 C CA . LEU A 1 90 ? 7.682 1.142 6.436 1.00 94.81 90 LEU A CA 1
ATOM 708 C C . LEU A 1 90 ? 8.602 0.331 7.360 1.00 94.81 90 LEU A C 1
ATOM 710 O O . LEU A 1 90 ? 9.011 -0.777 7.017 1.00 94.81 90 LEU A O 1
ATOM 714 N N . TYR A 1 91 ? 8.950 0.896 8.518 1.00 92.62 91 TYR A N 1
ATOM 715 C CA . TYR A 1 91 ? 9.854 0.273 9.499 1.00 92.62 91 TYR A CA 1
ATOM 716 C C . TYR A 1 91 ? 9.142 -0.324 10.723 1.00 92.62 91 TYR A C 1
ATOM 718 O O . TYR A 1 91 ? 9.794 -0.896 11.594 1.00 92.62 91 TYR A O 1
ATOM 726 N N . THR A 1 92 ? 7.813 -0.207 10.810 1.00 96.56 92 THR A N 1
ATOM 727 C CA . THR A 1 92 ? 7.002 -0.864 11.849 1.00 96.56 92 THR A CA 1
ATOM 728 C C . THR A 1 92 ? 5.953 -1.775 11.221 1.00 96.56 92 THR A C 1
ATOM 730 O O . THR A 1 92 ? 5.518 -1.545 10.087 1.00 96.56 92 THR A O 1
ATOM 733 N N . VAL A 1 93 ? 5.516 -2.791 11.972 1.00 97.19 93 VAL A N 1
ATOM 734 C CA . VAL A 1 93 ? 4.414 -3.682 11.570 1.00 97.19 93 VAL A CA 1
ATOM 735 C C . VAL A 1 93 ? 3.165 -2.865 11.256 1.00 97.19 93 VAL A C 1
ATOM 737 O O . VAL A 1 93 ? 2.511 -3.072 10.234 1.00 97.19 93 VAL A O 1
ATOM 740 N N . GLU A 1 94 ? 2.863 -1.890 12.107 1.00 97.75 94 GLU A N 1
ATOM 741 C CA . GLU A 1 94 ? 1.692 -1.043 11.983 1.00 97.75 94 GLU A CA 1
ATOM 742 C C . GLU A 1 94 ? 1.747 -0.149 10.754 1.00 97.75 94 GLU A C 1
ATOM 744 O O . GLU A 1 94 ? 0.732 -0.030 10.069 1.00 97.75 94 GLU A O 1
ATOM 749 N N . SER A 1 95 ? 2.909 0.417 10.422 1.00 97.81 95 SER A N 1
ATOM 750 C CA . SER A 1 95 ? 3.077 1.212 9.204 1.00 97.81 95 SER A CA 1
ATOM 751 C C . SER A 1 95 ? 2.901 0.359 7.949 1.00 97.81 95 SER A C 1
ATOM 753 O O . SER A 1 95 ? 2.166 0.760 7.048 1.00 97.81 95 SER A O 1
ATOM 755 N N . ILE A 1 96 ? 3.491 -0.842 7.906 1.00 98.12 96 ILE A N 1
ATOM 756 C CA . ILE A 1 96 ? 3.330 -1.774 6.778 1.00 98.12 96 ILE A CA 1
ATOM 757 C C . ILE A 1 96 ? 1.855 -2.147 6.599 1.00 98.12 96 ILE A C 1
ATOM 759 O O . ILE A 1 96 ? 1.307 -2.009 5.505 1.00 98.12 96 ILE A O 1
ATOM 763 N N . GLN A 1 97 ? 1.179 -2.560 7.672 1.00 98.06 97 GLN A N 1
ATOM 764 C CA . GLN A 1 97 ? -0.235 -2.929 7.603 1.00 98.06 97 GLN A CA 1
ATOM 765 C C . GLN A 1 97 ? -1.129 -1.735 7.249 1.00 98.06 97 GLN A C 1
ATOM 767 O O . GLN A 1 97 ? -2.070 -1.891 6.477 1.00 98.06 97 GLN A O 1
ATOM 772 N N . ASN A 1 98 ? -0.854 -0.538 7.773 1.00 98.00 98 ASN A N 1
ATOM 773 C CA . ASN A 1 98 ? -1.702 0.629 7.540 1.00 98.00 98 ASN A CA 1
ATOM 774 C C . ASN A 1 98 ? -1.534 1.210 6.124 1.00 98.00 98 ASN A C 1
ATOM 776 O O . ASN A 1 98 ? -2.529 1.471 5.452 1.00 98.00 98 ASN A O 1
ATOM 780 N N . TYR A 1 99 ? -0.299 1.385 5.648 1.00 97.81 99 TYR A N 1
ATOM 781 C CA . TYR A 1 99 ? -0.046 1.943 4.317 1.00 97.81 99 TYR A CA 1
ATOM 782 C C . TYR A 1 99 ? -0.206 0.891 3.216 1.00 97.81 99 TYR A C 1
ATOM 784 O O . TYR A 1 99 ? -0.988 1.086 2.292 1.00 97.81 99 TYR A O 1
ATOM 792 N N . LEU A 1 100 ? 0.467 -0.257 3.305 1.00 98.12 100 LEU A N 1
ATOM 793 C CA . LEU A 1 100 ? 0.403 -1.245 2.221 1.00 98.12 100 LEU A CA 1
ATOM 794 C C . LEU A 1 100 ? -0.866 -2.094 2.285 1.00 98.12 100 LEU A C 1
ATOM 796 O O . LEU A 1 100 ? -1.462 -2.398 1.255 1.00 98.12 100 LEU A O 1
ATOM 800 N N . GLY A 1 101 ? -1.295 -2.465 3.490 1.00 98.19 101 GLY A N 1
ATOM 801 C CA . GLY A 1 101 ? -2.496 -3.272 3.681 1.00 98.19 101 GLY A CA 1
ATOM 802 C C . GLY A 1 101 ? -3.769 -2.450 3.511 1.00 98.19 101 GLY A C 1
ATOM 803 O O . GLY A 1 101 ? -4.550 -2.685 2.594 1.00 98.19 101 GLY A O 1
ATOM 804 N N . VAL A 1 102 ? -4.001 -1.483 4.399 1.00 98.31 102 VAL A N 1
ATOM 805 C CA . VAL A 1 102 ? -5.285 -0.768 4.458 1.00 98.31 102 VAL A CA 1
ATOM 806 C C . VAL A 1 102 ? -5.438 0.232 3.312 1.00 98.31 102 VAL A C 1
ATOM 808 O O . VAL A 1 102 ? -6.500 0.277 2.691 1.00 98.31 102 VAL A O 1
ATOM 811 N N . HIS A 1 103 ? -4.411 1.035 3.022 1.00 98.12 103 HIS A N 1
ATOM 812 C CA . HIS A 1 103 ? -4.509 2.072 1.992 1.00 98.12 103 HIS A CA 1
ATOM 813 C C . HIS A 1 103 ? -4.395 1.496 0.577 1.00 98.12 103 HIS A C 1
ATOM 815 O O . HIS A 1 103 ? -5.313 1.655 -0.228 1.00 98.12 103 HIS A O 1
ATOM 821 N N . GLU A 1 104 ? -3.287 0.818 0.278 1.00 98.12 104 GLU A N 1
ATOM 822 C CA . GLU A 1 104 ? -3.011 0.299 -1.064 1.00 98.12 104 GLU A CA 1
ATOM 823 C C . GLU A 1 104 ? -3.851 -0.947 -1.376 1.00 98.12 104 GLU A C 1
ATOM 825 O O . GLU A 1 104 ? -4.737 -0.905 -2.230 1.00 98.12 104 GLU A O 1
ATOM 830 N N . TYR A 1 105 ? -3.634 -2.051 -0.659 1.00 98.38 105 TYR A N 1
ATOM 831 C CA . TYR A 1 105 ? -4.261 -3.327 -0.998 1.00 98.38 105 TYR A CA 1
ATOM 832 C C . TYR A 1 105 ? -5.783 -3.316 -0.806 1.00 98.38 105 TYR A C 1
ATOM 834 O O . TYR A 1 105 ? -6.526 -3.593 -1.743 1.00 98.38 105 TYR A O 1
ATOM 842 N N . TYR A 1 106 ? -6.276 -2.955 0.379 1.00 98.44 106 TYR A N 1
ATOM 843 C CA . TYR A 1 106 ? -7.712 -2.915 0.650 1.00 98.44 106 TYR A CA 1
ATOM 844 C C . TYR A 1 106 ? -8.386 -1.709 -0.019 1.00 98.44 106 TYR A C 1
ATOM 846 O O . TYR A 1 106 ? -9.364 -1.878 -0.745 1.00 98.44 106 TYR A O 1
ATOM 854 N N . GLY A 1 107 ? -7.871 -0.494 0.190 1.00 98.25 107 GLY A N 1
ATOM 855 C CA . GLY A 1 107 ? -8.496 0.731 -0.310 1.00 98.25 107 GLY A CA 1
ATOM 856 C C . GLY A 1 107 ? -8.484 0.842 -1.836 1.00 98.25 107 GLY A C 1
ATOM 857 O O . GLY A 1 107 ? -9.541 0.946 -2.465 1.00 98.25 107 GLY A O 1
ATOM 858 N N . HIS A 1 108 ? -7.298 0.810 -2.443 1.00 97.81 108 HIS A N 1
ATOM 859 C CA . HIS A 1 108 ? -7.164 0.906 -3.897 1.00 97.81 108 HIS A CA 1
ATOM 860 C C . HIS A 1 108 ? -7.385 -0.434 -4.613 1.00 97.81 108 HIS A C 1
ATOM 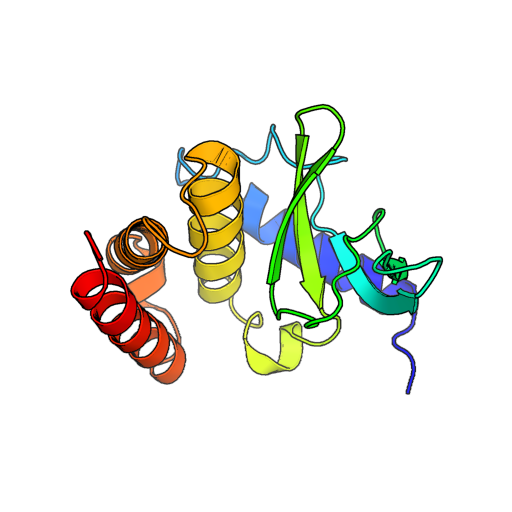862 O O . HIS A 1 108 ? -7.934 -0.430 -5.714 1.00 97.81 108 HIS A O 1
ATOM 868 N N . GLY A 1 109 ? -6.981 -1.559 -4.018 1.00 97.75 109 GLY A N 1
ATOM 869 C CA . GLY A 1 109 ? -7.019 -2.879 -4.660 1.00 97.75 109 GLY A CA 1
ATOM 870 C C . GLY A 1 109 ? -8.342 -3.642 -4.522 1.00 97.75 109 GLY A C 1
ATOM 871 O O . GLY A 1 109 ? -8.843 -4.180 -5.502 1.00 97.75 109 GLY A O 1
ATOM 872 N N . ILE A 1 110 ? -8.929 -3.712 -3.326 1.00 97.88 110 ILE A N 1
ATOM 873 C CA . ILE A 1 110 ? -10.193 -4.443 -3.108 1.00 97.88 110 ILE A CA 1
ATOM 874 C C . ILE A 1 110 ? -11.389 -3.524 -3.351 1.00 97.88 110 ILE A C 1
ATOM 876 O O . ILE A 1 110 ? -12.301 -3.853 -4.106 1.00 97.88 110 ILE A O 1
ATOM 880 N N . MET A 1 111 ? -11.389 -2.353 -2.715 1.00 97.75 111 MET A N 1
ATOM 881 C CA . MET A 1 111 ? -12.522 -1.426 -2.752 1.00 97.75 111 MET A CA 1
ATOM 882 C C . MET A 1 111 ? -12.545 -0.543 -4.004 1.00 97.75 111 MET A C 1
ATOM 884 O O . MET A 1 111 ? -13.531 0.164 -4.231 1.00 97.75 111 MET A O 1
ATOM 888 N N . ASN A 1 112 ? -11.469 -0.570 -4.799 1.00 96.56 112 ASN A N 1
ATOM 889 C CA . ASN A 1 112 ? -11.287 0.218 -6.017 1.00 96.56 112 ASN A CA 1
ATOM 890 C C . ASN A 1 112 ? -11.568 1.720 -5.814 1.00 96.56 112 ASN A C 1
ATOM 892 O O . ASN A 1 112 ? -12.142 2.397 -6.673 1.00 96.56 112 ASN A O 1
ATOM 896 N N . TRP A 1 113 ? -11.204 2.263 -4.648 1.00 96.94 113 TRP A N 1
ATOM 897 C CA . TRP A 1 113 ? -11.319 3.696 -4.410 1.00 96.94 113 TRP A CA 1
ATOM 898 C C . TRP A 1 113 ? -10.275 4.432 -5.246 1.00 96.94 113 TRP A C 1
ATOM 900 O O . TRP A 1 113 ? -9.090 4.120 -5.205 1.00 96.94 113 TRP A O 1
ATOM 910 N N . SER A 1 114 ? -10.708 5.428 -6.014 1.00 92.94 114 SER A N 1
ATOM 911 C CA . SER A 1 114 ? -9.826 6.243 -6.846 1.00 92.94 114 SER A CA 1
ATOM 912 C C . SER A 1 114 ? -8.840 7.064 -6.007 1.00 92.94 114 SER A C 1
ATOM 914 O O . SER A 1 114 ? -9.121 7.433 -4.864 1.00 92.94 114 SER A O 1
ATOM 916 N N . LYS A 1 115 ? -7.712 7.431 -6.623 1.00 89.38 115 LYS A N 1
ATOM 917 C CA . LYS A 1 115 ? -6.710 8.361 -6.067 1.00 89.38 115 LYS A CA 1
ATOM 918 C C . LYS A 1 115 ? -7.160 9.829 -6.065 1.00 89.38 115 LYS A C 1
ATOM 920 O O . LYS A 1 115 ? -6.403 10.707 -5.673 1.00 89.38 115 LYS A O 1
ATOM 925 N N . THR A 1 116 ? -8.372 10.118 -6.537 1.00 87.25 116 THR A N 1
ATOM 926 C CA . THR A 1 116 ? -8.885 11.485 -6.682 1.00 87.25 116 THR A CA 1
ATOM 927 C C . THR A 1 116 ? -10.226 11.636 -5.969 1.00 87.25 116 THR A C 1
ATOM 929 O O . THR A 1 116 ? -10.272 12.091 -4.828 1.00 87.25 116 THR A O 1
ATOM 932 N N . SER A 1 117 ? -11.316 11.202 -6.600 1.00 88.31 117 SER A N 1
ATOM 933 C CA . SER A 1 117 ? -12.695 11.414 -6.141 1.00 88.31 117 SER A CA 1
ATOM 934 C C . SER A 1 117 ? -13.046 10.705 -4.829 1.00 88.31 117 SER A C 1
ATOM 936 O O . SER A 1 117 ? -13.851 11.210 -4.045 1.00 88.31 117 SER A O 1
ATOM 938 N N . THR A 1 118 ? -12.452 9.541 -4.560 1.00 95.31 118 THR A N 1
ATOM 939 C CA . THR A 1 118 ? -12.757 8.741 -3.363 1.00 95.31 118 THR A CA 1
ATOM 940 C C . THR A 1 118 ? -11.538 8.467 -2.493 1.00 95.31 118 THR A C 1
ATOM 942 O O . THR A 1 118 ? -11.616 7.624 -1.605 1.00 95.31 118 THR A O 1
ATOM 945 N N . HIS A 1 119 ? -10.427 9.181 -2.694 1.00 95.81 119 HIS A N 1
ATOM 946 C CA . HIS A 1 119 ? -9.173 8.887 -1.988 1.00 95.81 119 HIS A CA 1
ATOM 947 C C . HIS A 1 119 ? -9.287 9.082 -0.474 1.00 95.81 119 HIS A C 1
ATOM 949 O O . HIS A 1 119 ? -8.700 8.339 0.309 1.00 95.81 119 HIS A O 1
ATOM 955 N N . TRP A 1 120 ? -10.143 10.015 -0.047 1.00 96.50 120 TRP A N 1
ATOM 956 C CA . TRP A 1 120 ? -10.481 10.214 1.363 1.00 96.50 120 TRP A CA 1
ATOM 957 C C . TRP A 1 120 ? -11.013 8.940 2.034 1.00 96.50 120 TRP A C 1
ATOM 959 O O . TRP A 1 120 ? -10.842 8.790 3.240 1.00 96.50 120 TRP A O 1
ATOM 969 N N . LYS A 1 121 ? -11.626 8.007 1.285 1.00 97.69 121 LYS A N 1
ATOM 970 C CA . LYS A 1 121 ? -12.094 6.724 1.829 1.00 97.69 121 LYS A CA 1
ATOM 971 C C . LYS A 1 121 ? -10.926 5.826 2.238 1.00 97.69 121 LYS A C 1
ATOM 973 O O . LYS A 1 121 ? -11.029 5.185 3.280 1.00 97.69 121 LYS A O 1
ATOM 978 N N . CYS A 1 122 ? -9.811 5.841 1.497 1.00 97.62 122 CYS A N 1
ATOM 979 C CA . CYS A 1 122 ? -8.583 5.135 1.885 1.00 97.62 122 CYS A CA 1
ATOM 980 C C . CYS A 1 122 ? -8.062 5.677 3.220 1.00 97.62 122 CYS A C 1
ATOM 982 O O . CYS A 1 122 ? -7.872 4.914 4.165 1.00 97.62 122 CYS A O 1
ATOM 984 N N . TYR A 1 123 ? -7.933 7.002 3.342 1.00 97.88 123 TYR A N 1
ATOM 985 C CA . TYR A 1 123 ? -7.495 7.631 4.593 1.00 97.88 123 TYR A CA 1
ATOM 986 C C . TYR A 1 123 ? -8.489 7.411 5.741 1.00 97.88 123 TYR A C 1
ATOM 988 O O . TYR A 1 123 ? -8.083 7.159 6.870 1.00 97.88 123 TYR A O 1
ATOM 996 N N . ASN A 1 124 ? -9.795 7.423 5.468 1.00 98.06 124 ASN A N 1
ATOM 997 C CA . ASN A 1 124 ? -10.803 7.086 6.470 1.00 98.06 124 ASN A CA 1
ATOM 998 C C . ASN A 1 124 ? -10.669 5.632 6.947 1.00 98.06 124 ASN A C 1
ATOM 1000 O O . ASN A 1 124 ? -10.803 5.360 8.138 1.00 98.06 124 ASN A O 1
ATOM 1004 N N . ALA A 1 125 ? -10.388 4.687 6.047 1.00 98.19 125 ALA A N 1
ATOM 1005 C CA . ALA A 1 125 ? -10.120 3.304 6.429 1.00 98.19 125 ALA A CA 1
ATOM 1006 C C . ALA A 1 125 ? -8.853 3.199 7.289 1.00 98.19 125 ALA A C 1
ATOM 1008 O O . ALA A 1 125 ? -8.884 2.512 8.308 1.00 98.19 125 ALA A O 1
ATOM 1009 N N . GLN A 1 126 ? -7.789 3.935 6.944 1.00 97.94 126 GLN A N 1
ATOM 1010 C CA . GLN A 1 126 ? -6.580 4.018 7.765 1.00 97.94 126 GLN A CA 1
ATOM 1011 C C . GLN A 1 126 ? -6.884 4.539 9.170 1.00 97.94 126 GLN A C 1
ATOM 1013 O O . GLN A 1 126 ? -6.513 3.872 10.128 1.00 97.94 126 GLN A O 1
ATOM 1018 N N . LEU A 1 127 ? -7.594 5.668 9.302 1.00 98.19 127 LEU A N 1
ATOM 1019 C CA . LEU A 1 127 ? -7.953 6.286 10.590 1.00 98.19 127 LEU A CA 1
ATOM 1020 C C . LEU A 1 127 ? -8.747 5.346 11.509 1.00 98.19 127 LEU A C 1
ATOM 1022 O O . LEU A 1 127 ? -8.581 5.384 12.727 1.00 98.19 127 LEU A O 1
ATOM 1026 N N . ASN A 1 128 ? -9.610 4.512 10.925 1.00 97.81 128 ASN A N 1
ATOM 1027 C CA . ASN A 1 128 ? -10.469 3.590 11.666 1.00 97.81 128 ASN A CA 1
ATOM 1028 C C . ASN A 1 128 ? -9.822 2.216 11.921 1.00 97.81 128 ASN A C 1
ATOM 1030 O O . ASN A 1 128 ? -10.401 1.400 12.638 1.00 97.81 128 ASN A O 1
ATOM 1034 N N . HIS A 1 129 ? -8.646 1.936 11.355 1.00 97.88 129 HIS A N 1
ATOM 1035 C CA . HIS A 1 129 ? -7.955 0.664 11.557 1.00 97.88 129 HIS A CA 1
ATOM 1036 C C . HIS A 1 129 ? -7.166 0.657 12.885 1.00 97.88 129 HIS A C 1
ATOM 1038 O O . HIS A 1 129 ? -6.525 1.661 13.215 1.00 97.88 129 HIS A O 1
ATOM 1044 N N . PRO A 1 130 ? -7.126 -0.459 13.647 1.00 96.81 130 PRO A N 1
ATOM 1045 C CA . PRO A 1 130 ? -6.440 -0.521 14.944 1.00 96.81 130 PRO A CA 1
ATOM 1046 C C . PRO A 1 130 ? -4.961 -0.110 14.919 1.00 96.81 130 PRO A C 1
ATOM 1048 O O . PRO A 1 130 ? -4.459 0.434 15.904 1.00 96.81 130 PRO A O 1
ATOM 1051 N N . THR A 1 131 ? -4.266 -0.330 13.798 1.00 97.44 131 THR A N 1
ATOM 1052 C CA . THR A 1 131 ? -2.850 0.051 13.652 1.00 97.44 131 THR A CA 1
ATOM 1053 C C . THR A 1 131 ? -2.632 1.559 13.692 1.00 97.44 131 THR A C 1
ATOM 1055 O O . THR A 1 131 ? -1.565 1.987 14.114 1.00 97.44 131 THR A O 1
ATOM 1058 N N . PHE A 1 132 ? -3.633 2.378 13.346 1.00 98.19 132 PHE A N 1
ATOM 1059 C CA . PHE A 1 132 ? -3.495 3.835 13.302 1.00 98.19 132 PHE A CA 1
ATOM 1060 C C . PHE A 1 132 ? -3.010 4.432 14.622 1.00 98.19 132 PHE A C 1
ATOM 1062 O O . PHE A 1 132 ? -2.086 5.240 14.646 1.00 98.19 132 PHE A O 1
ATOM 1069 N N . LYS A 1 133 ? -3.598 3.986 15.738 1.00 97.31 133 LYS A N 1
ATOM 1070 C CA . LYS A 1 133 ? -3.273 4.490 17.082 1.00 97.31 133 LYS A CA 1
ATOM 1071 C C . LYS A 1 133 ? -1.835 4.178 17.508 1.00 97.31 133 LYS A C 1
ATOM 1073 O O . LYS A 1 133 ? -1.338 4.797 18.442 1.00 97.31 133 LYS A O 1
ATOM 1078 N N . LYS A 1 134 ? -1.199 3.213 16.845 1.00 97.56 134 LYS A N 1
ATOM 1079 C CA . LYS A 1 134 ? 0.156 2.729 17.120 1.00 97.56 134 LYS A CA 1
ATOM 1080 C C . LYS A 1 134 ? 1.191 3.246 16.116 1.00 97.56 134 LYS A C 1
ATOM 1082 O O . LYS A 1 134 ? 2.377 3.002 16.302 1.00 97.56 134 LYS A O 1
ATOM 1087 N N . LEU A 1 135 ? 0.762 3.954 15.069 1.00 97.81 135 LEU A N 1
ATOM 1088 C CA . LEU A 1 135 ? 1.688 4.560 14.118 1.00 97.81 135 LEU A CA 1
ATOM 1089 C C . LEU A 1 135 ? 2.550 5.632 14.803 1.00 97.81 135 LEU A C 1
ATOM 1091 O O . LEU A 1 135 ? 2.074 6.302 15.727 1.00 97.81 135 LEU A O 1
ATOM 1095 N N . PRO A 1 136 ? 3.771 5.884 14.306 1.00 97.06 136 PRO A N 1
ATOM 1096 C CA . PRO A 1 136 ? 4.523 7.087 14.634 1.00 97.06 136 PRO A CA 1
ATOM 1097 C C . PRO A 1 136 ? 3.674 8.358 14.483 1.00 97.06 136 PRO A C 1
ATOM 1099 O O . PRO A 1 136 ? 2.873 8.484 13.553 1.00 97.06 136 PRO A O 1
ATOM 1102 N N . LYS A 1 137 ? 3.868 9.334 15.380 1.00 97.19 137 LYS A N 1
ATOM 1103 C CA . LYS A 1 137 ? 3.039 10.552 15.436 1.00 97.19 137 LYS A CA 1
ATOM 1104 C C . LYS A 1 137 ? 2.980 11.303 14.102 1.00 97.19 137 LYS A C 1
ATOM 1106 O O . LYS A 1 137 ? 1.897 11.712 13.697 1.00 97.19 137 LYS A O 1
ATOM 1111 N N . TYR A 1 138 ? 4.109 11.424 13.405 1.00 96.19 138 TYR A N 1
ATOM 1112 C CA . TYR A 1 138 ? 4.165 12.111 12.113 1.00 96.19 138 TYR A CA 1
ATOM 1113 C C . TYR A 1 138 ? 3.309 11.414 11.040 1.00 96.19 138 TYR A C 1
ATOM 1115 O O . TYR A 1 138 ? 2.650 12.091 10.260 1.00 96.19 138 TYR A O 1
ATOM 1123 N N . GLN A 1 139 ? 3.232 10.076 11.046 1.00 97.00 139 GLN A N 1
ATOM 1124 C CA . GLN A 1 139 ? 2.365 9.326 10.129 1.00 97.00 139 GLN A CA 1
ATOM 1125 C C . GLN A 1 139 ? 0.889 9.492 10.490 1.00 97.00 139 GLN A C 1
ATOM 1127 O O . GLN A 1 139 ? 0.043 9.591 9.604 1.00 97.00 139 GLN A O 1
ATOM 1132 N N . GLN A 1 140 ? 0.565 9.555 11.786 1.00 98.31 140 GLN A N 1
ATOM 1133 C CA . GLN A 1 140 ? -0.802 9.861 12.212 1.00 98.31 140 GLN A CA 1
ATOM 1134 C C . GLN A 1 140 ? -1.242 11.247 11.731 1.00 98.31 140 GLN A C 1
ATOM 1136 O O . GLN A 1 140 ? -2.387 11.416 11.310 1.00 98.31 140 GLN A O 1
ATOM 1141 N N . ASP A 1 141 ? -0.343 12.229 11.808 1.00 98.00 141 ASP A N 1
ATOM 1142 C CA . ASP A 1 141 ? -0.606 13.598 11.369 1.00 98.00 141 ASP A CA 1
ATOM 1143 C C . ASP A 1 141 ? -0.742 13.683 9.848 1.00 98.00 141 ASP A C 1
ATOM 1145 O O . ASP A 1 141 ? -1.728 14.249 9.376 1.00 98.00 141 ASP A O 1
ATOM 1149 N N . GLU A 1 142 ? 0.146 13.025 9.094 1.00 96.25 142 GLU A N 1
ATOM 1150 C CA . GLU A 1 142 ? 0.046 12.921 7.633 1.00 96.25 142 GLU A CA 1
ATOM 1151 C C . GLU A 1 142 ? -1.314 12.352 7.208 1.00 96.25 142 GLU A C 1
ATOM 1153 O O . GLU A 1 142 ? -2.012 12.944 6.384 1.00 96.25 142 GLU A O 1
ATOM 1158 N N . ILE A 1 143 ? -1.739 11.225 7.788 1.00 97.56 143 ILE A N 1
ATOM 1159 C CA . ILE A 1 143 ? -3.014 10.584 7.436 1.00 97.56 143 ILE A CA 1
ATOM 1160 C C . ILE A 1 143 ? -4.201 11.509 7.743 1.00 97.56 143 ILE A C 1
ATOM 1162 O O . ILE A 1 143 ? -5.124 11.608 6.930 1.00 97.56 143 ILE A O 1
ATOM 1166 N N . LYS A 1 144 ? -4.194 12.209 8.886 1.00 98.12 144 LYS A N 1
ATOM 1167 C CA . LYS A 1 144 ? -5.255 13.166 9.253 1.00 98.12 144 LYS A CA 1
ATOM 1168 C C . LYS A 1 144 ? -5.304 14.355 8.295 1.00 98.12 144 LYS A C 1
ATOM 1170 O O . LYS A 1 144 ? -6.387 14.737 7.850 1.00 98.12 144 LYS A O 1
ATOM 1175 N N . GLU A 1 145 ? -4.151 14.932 7.967 1.00 97.44 145 GLU A N 1
ATOM 1176 C CA . GLU A 1 145 ? -4.048 16.049 7.028 1.00 97.44 145 GLU A CA 1
ATOM 1177 C C . GLU A 1 145 ? -4.563 15.640 5.645 1.00 97.44 145 GLU A C 1
ATOM 1179 O O . GLU A 1 145 ? -5.428 16.307 5.068 1.00 97.44 145 GLU A O 1
ATOM 1184 N N . ARG A 1 146 ? -4.101 14.492 5.141 1.00 95.81 146 ARG A N 1
ATOM 1185 C CA . ARG A 1 146 ? -4.522 13.952 3.848 1.00 95.81 146 ARG A CA 1
ATOM 1186 C C . ARG A 1 146 ? -6.010 13.617 3.823 1.00 95.81 146 ARG A C 1
ATOM 1188 O O . ARG A 1 146 ? -6.676 13.946 2.841 1.00 95.81 146 ARG A O 1
ATOM 1195 N N . TYR A 1 147 ? -6.556 13.033 4.892 1.00 96.88 147 TYR A N 1
ATOM 1196 C CA . TYR A 1 147 ? -7.997 12.813 5.017 1.00 96.88 147 TYR A CA 1
ATOM 1197 C C . TYR A 1 147 ? -8.768 14.123 4.826 1.00 96.88 147 TYR A C 1
ATOM 1199 O O . TYR A 1 147 ? -9.626 14.194 3.948 1.00 96.88 147 TYR A O 1
ATOM 1207 N N . ASN A 1 148 ? -8.421 15.177 5.570 1.00 95.19 148 ASN A N 1
ATOM 1208 C CA . ASN A 1 148 ? -9.095 16.475 5.477 1.00 95.19 148 ASN A CA 1
ATOM 1209 C C . ASN A 1 148 ? -8.953 17.104 4.081 1.00 95.19 148 ASN A C 1
ATOM 1211 O O . ASN A 1 148 ? -9.933 17.602 3.516 1.00 95.19 148 ASN A O 1
ATOM 1215 N N . LEU A 1 149 ? -7.756 17.027 3.490 1.00 93.56 149 LEU A N 1
ATOM 1216 C CA . LEU A 1 149 ? -7.483 17.530 2.145 1.00 93.56 149 LEU A CA 1
ATOM 1217 C C . LEU A 1 149 ? -8.385 16.863 1.100 1.00 93.56 149 LEU A C 1
ATOM 1219 O O . LEU A 1 149 ? -9.045 17.559 0.331 1.00 93.56 149 LEU A O 1
ATOM 1223 N N . TYR A 1 150 ? -8.441 15.531 1.064 1.00 92.25 150 TYR A N 1
ATOM 1224 C CA . TYR A 1 150 ? -9.241 14.818 0.064 1.00 92.25 150 TYR A CA 1
ATOM 1225 C C . TYR A 1 150 ? -10.737 14.839 0.378 1.00 92.25 150 TYR A C 1
ATOM 1227 O O . TYR A 1 150 ? -11.556 14.857 -0.540 1.00 92.25 150 TYR A O 1
ATOM 1235 N N . TYR A 1 151 ? -11.115 14.887 1.654 1.00 91.12 151 TYR A N 1
ATOM 1236 C CA . TYR A 1 151 ? -12.513 14.991 2.055 1.00 91.12 151 TYR A CA 1
ATOM 1237 C C . TYR A 1 151 ? -13.106 16.348 1.663 1.00 91.12 151 TYR A C 1
ATOM 1239 O O . TYR A 1 151 ? -14.223 16.398 1.158 1.00 91.12 151 TYR A O 1
ATOM 1247 N N . SER A 1 152 ? -12.353 17.445 1.802 1.00 87.44 152 SER A N 1
ATOM 1248 C CA . SER A 1 152 ? -12.796 18.779 1.356 1.00 87.44 152 SER A CA 1
ATOM 1249 C C . SER A 1 152 ? -12.946 18.904 -0.169 1.00 87.44 152 SER A C 1
ATOM 1251 O O . SER A 1 152 ? -13.680 19.766 -0.654 1.00 87.44 152 SER A O 1
ATOM 1253 N N . LYS A 1 153 ? -12.279 18.027 -0.929 1.00 84.88 153 LYS A N 1
ATOM 1254 C CA . LYS A 1 153 ? -12.373 17.937 -2.393 1.00 84.88 153 LYS A CA 1
ATOM 1255 C C . LYS A 1 153 ? -13.491 17.008 -2.880 1.00 84.88 153 LYS A C 1
ATOM 1257 O O . LYS A 1 153 ? -13.689 16.899 -4.084 1.00 84.88 153 LYS A O 1
ATOM 1262 N N . ARG A 1 154 ? -14.227 16.334 -1.987 1.00 80.75 154 ARG A N 1
ATOM 1263 C CA . ARG A 1 154 ? -15.311 15.425 -2.391 1.00 80.75 154 ARG A CA 1
ATOM 1264 C C . ARG A 1 154 ? -16.396 16.191 -3.166 1.00 80.75 154 ARG A C 1
ATOM 1266 O O . ARG A 1 154 ? -16.885 17.213 -2.692 1.00 80.75 154 ARG A O 1
ATOM 1273 N N . GLY A 1 155 ? -16.793 15.680 -4.330 1.00 62.84 155 GLY A N 1
ATOM 1274 C CA . GLY A 1 155 ? -17.871 16.266 -5.139 1.00 62.84 155 GLY A CA 1
ATOM 1275 C C . GLY A 1 155 ? -17.500 17.532 -5.923 1.00 62.84 155 GLY A C 1
ATOM 1276 O O . GLY A 1 155 ? -18.403 18.191 -6.429 1.00 62.84 155 GLY A O 1
ATOM 1277 N N . LYS A 1 156 ? -16.207 17.867 -6.012 1.00 56.84 156 LYS A N 1
ATOM 1278 C CA . LYS A 1 156 ? -15.652 18.783 -7.017 1.00 56.84 156 LYS A CA 1
ATOM 1279 C C . LYS A 1 156 ? -15.023 17.973 -8.143 1.00 56.84 156 LYS A C 1
ATOM 1281 O O . LYS A 1 156 ? -15.045 18.476 -9.282 1.00 56.84 156 LYS A O 1
#